Protein AF-A0A8I2B4T7-F1 (afdb_monomer_lite)

Foldseek 3Di:
DEDEPVVCCVVPVCQQVAADDCDFPYKYADPVCNPDIDTGNHHYPPDDDDDDDDDDDDDDDPVRPPDPDPDDPLCVLLVVLQVQLVVLVVVVVDVVSVVSSVVSVVVSCVSVVHDPDDPPD

Radius of gyration: 22.03 Å; chains: 1; bounding box: 39×42×55 Å

Structure (mmCIF, N/CA/C/O backbone):
data_AF-A0A8I2B4T7-F1
#
_entry.id   AF-A0A8I2B4T7-F1
#
loop_
_atom_site.group_PDB
_atom_site.id
_atom_site.type_symbol
_atom_site.label_atom_id
_atom_site.label_alt_id
_atom_site.label_comp_id
_atom_site.label_asym_id
_atom_site.label_entity_id
_atom_site.label_seq_id
_atom_site.pdbx_PDB_ins_code
_atom_site.Cartn_x
_atom_site.Cartn_y
_atom_site.Cartn_z
_atom_site.occupancy
_atom_site.B_iso_or_equiv
_atom_site.auth_seq_id
_atom_site.auth_comp_id
_atom_site.auth_asym_id
_atom_site.auth_atom_id
_atom_site.pdbx_PDB_model_num
ATOM 1 N N . ARG A 1 1 ? 16.876 -2.500 -14.536 1.00 83.75 1 ARG A N 1
ATOM 2 C CA . ARG A 1 1 ? 17.255 -1.261 -13.796 1.00 83.75 1 ARG A CA 1
ATOM 3 C C . ARG A 1 1 ? 16.097 -0.272 -13.849 1.00 83.75 1 ARG A C 1
ATOM 5 O O . ARG A 1 1 ? 15.409 -0.277 -14.856 1.00 83.75 1 ARG A O 1
ATOM 12 N N . PHE A 1 2 ? 15.874 0.557 -12.829 1.00 85.62 2 PHE A N 1
ATOM 13 C CA . PHE A 1 2 ? 14.851 1.604 -12.939 1.00 85.62 2 PHE A CA 1
ATOM 14 C C . PHE A 1 2 ? 15.295 2.673 -13.945 1.00 85.62 2 PHE A C 1
ATOM 16 O O . PHE A 1 2 ? 16.466 3.065 -13.939 1.00 85.62 2 PHE A O 1
ATOM 23 N N . CYS A 1 3 ? 14.391 3.095 -14.820 1.00 87.81 3 CYS A N 1
ATOM 24 C CA . CYS A 1 3 ? 14.607 4.170 -15.779 1.00 87.81 3 CYS A CA 1
ATOM 25 C C . CYS A 1 3 ? 13.305 4.952 -15.910 1.00 87.81 3 CYS A C 1
ATOM 27 O O . CYS A 1 3 ? 12.257 4.340 -16.071 1.00 87.81 3 CYS A O 1
ATOM 29 N N . GLU A 1 4 ? 13.383 6.277 -15.817 1.00 86.56 4 GLU A N 1
ATOM 30 C CA . GLU A 1 4 ? 12.221 7.143 -15.984 1.00 86.56 4 GLU A CA 1
ATOM 31 C C . GLU A 1 4 ? 11.765 7.138 -17.442 1.00 86.56 4 GLU A C 1
ATOM 33 O O . GLU A 1 4 ? 12.580 7.284 -18.360 1.00 86.56 4 GLU A O 1
ATOM 38 N N . ARG A 1 5 ? 10.454 7.027 -17.647 1.00 85.56 5 ARG A N 1
ATOM 39 C CA . ARG A 1 5 ? 9.819 7.031 -18.965 1.00 85.56 5 ARG A CA 1
ATOM 40 C C . ARG A 1 5 ? 10.334 8.095 -19.930 1.00 85.56 5 ARG A C 1
ATOM 42 O O . ARG A 1 5 ? 10.615 7.763 -21.075 1.00 85.56 5 ARG A O 1
ATOM 49 N N . GLY A 1 6 ? 10.487 9.342 -19.480 1.00 87.50 6 GLY A N 1
ATOM 50 C CA . GLY A 1 6 ? 10.930 10.438 -20.349 1.00 87.50 6 GLY A CA 1
ATOM 51 C C . GLY A 1 6 ? 12.297 10.176 -20.990 1.00 87.50 6 GLY A C 1
ATOM 52 O O . GLY A 1 6 ? 12.511 10.510 -22.149 1.00 87.50 6 GLY A O 1
ATOM 53 N N . VAL A 1 7 ? 13.194 9.486 -20.279 1.00 88.75 7 VAL A N 1
ATOM 54 C CA . VAL A 1 7 ? 14.510 9.101 -20.811 1.00 88.75 7 VAL A CA 1
ATOM 55 C C . VAL A 1 7 ? 14.375 8.040 -21.905 1.00 88.75 7 VAL A C 1
ATOM 57 O O . VAL A 1 7 ? 15.101 8.090 -22.894 1.00 88.75 7 VAL A O 1
ATOM 60 N N . LEU A 1 8 ? 13.448 7.088 -21.751 1.00 88.12 8 LEU A N 1
ATOM 61 C CA . LEU A 1 8 ? 13.167 6.085 -22.783 1.00 88.12 8 LEU A CA 1
ATOM 62 C C . LEU A 1 8 ? 12.495 6.715 -24.007 1.00 88.12 8 LEU A C 1
ATOM 64 O O . LEU A 1 8 ? 12.905 6.417 -25.125 1.00 88.12 8 LEU A O 1
ATOM 68 N N . ASP A 1 9 ? 11.533 7.617 -23.796 1.00 89.94 9 ASP A N 1
ATOM 69 C CA . ASP A 1 9 ? 10.855 8.354 -24.869 1.00 89.94 9 ASP A CA 1
ATOM 70 C C . ASP A 1 9 ? 11.853 9.198 -25.695 1.00 89.94 9 ASP A C 1
ATOM 72 O O . ASP A 1 9 ? 11.737 9.257 -26.919 1.00 89.94 9 ASP A O 1
ATOM 76 N N . ASP A 1 10 ? 12.862 9.802 -25.052 1.00 91.50 10 ASP A N 1
ATOM 77 C CA . ASP A 1 10 ? 13.910 10.590 -25.721 1.00 91.50 10 ASP A CA 1
ATOM 78 C C . ASP A 1 10 ? 14.942 9.723 -26.466 1.00 91.50 10 ASP A C 1
ATOM 80 O O . ASP A 1 10 ? 15.433 10.111 -27.532 1.00 91.50 10 ASP A O 1
ATOM 84 N N . MET A 1 11 ? 15.323 8.573 -25.897 1.00 88.56 11 MET A N 1
ATOM 85 C CA . MET A 1 11 ? 16.345 7.692 -26.477 1.00 88.56 11 MET A CA 1
ATOM 86 C C . MET A 1 11 ? 15.801 6.819 -27.611 1.00 88.56 11 MET A C 1
ATOM 88 O O . MET A 1 11 ? 16.512 6.590 -28.588 1.00 88.56 11 MET A O 1
ATOM 92 N N . GLU A 1 12 ? 14.577 6.316 -27.469 1.00 86.88 12 GLU A N 1
ATOM 93 C CA . GLU A 1 12 ? 13.943 5.387 -28.403 1.00 86.88 12 GLU A CA 1
ATOM 94 C C . GLU A 1 12 ? 12.419 5.602 -28.379 1.00 86.88 12 GLU A C 1
ATOM 96 O O . GLU A 1 12 ? 11.723 4.898 -27.661 1.00 86.88 12 GLU A O 1
ATOM 101 N N . PRO A 1 13 ? 11.854 6.543 -29.154 1.00 88.00 13 PRO A N 1
ATOM 102 C CA . PRO A 1 13 ? 10.426 6.888 -29.083 1.00 88.00 13 PRO A CA 1
ATOM 103 C C . PRO A 1 13 ? 9.458 5.706 -29.272 1.00 88.00 13 PRO A C 1
ATOM 105 O O . PRO A 1 13 ? 8.358 5.699 -28.719 1.00 88.00 13 PRO A O 1
ATOM 108 N N . ASP A 1 14 ? 9.877 4.680 -30.018 1.00 89.19 14 ASP A N 1
ATOM 109 C CA . ASP A 1 14 ? 9.085 3.479 -30.300 1.00 89.19 14 ASP A CA 1
ATOM 110 C C . ASP A 1 14 ? 9.350 2.334 -29.299 1.00 89.19 14 ASP A C 1
ATOM 112 O O . ASP A 1 14 ? 8.918 1.196 -29.515 1.00 89.19 14 ASP A O 1
ATOM 116 N N . TRP A 1 15 ? 10.019 2.610 -28.172 1.00 86.75 15 TRP A N 1
ATOM 117 C CA . TRP A 1 15 ? 10.398 1.605 -27.170 1.00 86.75 15 TRP A CA 1
ATOM 118 C C . TRP A 1 15 ? 9.207 0.787 -26.656 1.00 86.75 15 TRP A C 1
ATOM 120 O O . TRP A 1 15 ? 9.337 -0.411 -26.388 1.00 86.75 15 TRP A O 1
ATOM 130 N N . THR A 1 16 ? 8.028 1.408 -26.577 1.00 86.38 16 THR A N 1
ATOM 131 C CA . THR A 1 16 ? 6.771 0.770 -26.145 1.00 86.38 16 THR A CA 1
ATOM 132 C C . THR A 1 16 ? 6.254 -0.301 -27.112 1.00 86.38 16 THR A C 1
ATOM 134 O O . THR A 1 16 ? 5.467 -1.157 -26.711 1.00 86.38 16 THR A O 1
ATOM 137 N N . CYS A 1 17 ? 6.711 -0.287 -28.367 1.00 88.50 17 CYS A N 1
ATOM 138 C CA . CYS A 1 17 ? 6.370 -1.273 -29.393 1.00 88.50 17 CYS A CA 1
ATOM 139 C C . CYS A 1 17 ? 7.396 -2.417 -29.487 1.00 88.50 17 CYS A C 1
ATOM 141 O O . CYS A 1 17 ? 7.202 -3.355 -30.265 1.00 88.50 17 CYS A O 1
ATOM 143 N N . 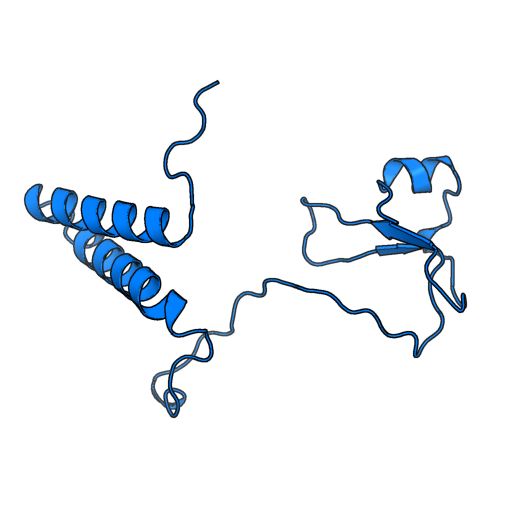SER A 1 18 ? 8.492 -2.355 -28.722 1.00 85.69 18 SER A N 1
ATOM 144 C CA . SER A 1 18 ? 9.501 -3.418 -28.698 1.00 85.69 18 SER A CA 1
ATOM 145 C C . SER A 1 18 ? 8.917 -4.709 -28.111 1.00 85.69 18 SER A C 1
ATOM 147 O O . SER A 1 18 ? 8.142 -4.677 -27.160 1.00 85.69 18 SER A O 1
ATOM 149 N N . THR A 1 19 ? 9.252 -5.865 -28.691 1.00 87.56 19 THR A N 1
ATOM 150 C CA . THR A 1 19 ? 8.763 -7.180 -28.241 1.00 87.56 19 THR A CA 1
ATOM 151 C C . THR A 1 19 ? 9.808 -8.270 -28.487 1.00 87.56 19 THR A C 1
ATOM 153 O O . THR A 1 19 ? 10.701 -8.111 -29.318 1.00 87.56 19 THR A O 1
ATOM 156 N N . GLY A 1 20 ? 9.678 -9.408 -27.797 1.00 84.69 20 GLY A N 1
ATOM 157 C CA . GLY A 1 20 ? 10.445 -10.620 -28.099 1.00 84.69 20 GLY A CA 1
ATOM 158 C C . GLY A 1 20 ? 11.840 -10.708 -27.474 1.00 84.69 20 GLY A C 1
ATOM 159 O O . GLY A 1 20 ? 12.565 -11.651 -27.790 1.00 84.69 20 GLY A O 1
ATOM 160 N N . SER A 1 21 ? 12.214 -9.789 -26.580 1.00 87.81 21 SER A N 1
ATOM 161 C CA . SER A 1 21 ? 13.474 -9.905 -25.836 1.00 87.81 21 SER A CA 1
ATOM 162 C C . SER A 1 21 ? 13.442 -11.068 -24.838 1.00 87.81 21 SER A C 1
ATOM 164 O O . SER A 1 21 ? 12.398 -11.379 -24.259 1.00 87.81 21 SER A O 1
ATOM 166 N N . THR A 1 22 ? 14.588 -11.705 -24.602 1.00 87.50 22 THR A N 1
ATOM 167 C CA . THR A 1 22 ? 14.743 -12.748 -23.573 1.00 87.50 22 THR A CA 1
ATOM 168 C C . THR A 1 22 ? 14.759 -12.181 -22.157 1.00 87.50 22 THR A C 1
ATOM 170 O O . THR A 1 22 ? 14.457 -12.898 -21.207 1.00 87.50 22 THR A O 1
ATOM 173 N N . GLU A 1 23 ? 15.101 -10.902 -22.016 1.00 86.44 23 GLU A N 1
ATOM 174 C CA . GLU A 1 23 ? 15.233 -10.210 -20.739 1.00 86.44 23 GLU A CA 1
ATOM 175 C C . GLU A 1 23 ? 14.888 -8.720 -20.880 1.00 86.44 23 GLU A C 1
ATOM 177 O O . GLU A 1 23 ? 15.067 -8.121 -21.944 1.00 86.44 23 GLU A O 1
ATOM 182 N N . ALA A 1 24 ? 14.353 -8.134 -19.806 1.00 88.00 24 ALA A N 1
ATOM 183 C CA . ALA A 1 24 ? 14.108 -6.700 -19.712 1.00 88.00 24 ALA A CA 1
ATOM 184 C C . ALA A 1 24 ? 15.328 -6.019 -19.086 1.00 88.00 24 ALA A C 1
ATOM 186 O O . ALA A 1 24 ? 15.779 -6.390 -18.000 1.00 88.00 24 ALA A O 1
ATOM 187 N N . GLU A 1 25 ? 15.846 -4.989 -19.740 1.00 88.12 25 GLU A N 1
ATOM 188 C CA . GLU A 1 25 ? 17.003 -4.237 -19.257 1.00 88.12 25 GLU A CA 1
ATOM 189 C C . GLU A 1 25 ? 16.586 -3.128 -18.290 1.00 88.12 25 GLU A C 1
ATOM 191 O O . GLU A 1 25 ? 17.262 -2.855 -17.288 1.00 88.12 25 GLU A O 1
ATOM 196 N N . ALA A 1 26 ? 15.458 -2.484 -18.578 1.00 87.50 26 ALA A N 1
ATOM 197 C CA . ALA A 1 26 ? 14.906 -1.370 -17.836 1.00 87.50 26 ALA A CA 1
ATOM 198 C C . ALA A 1 26 ? 13.444 -1.616 -17.445 1.00 87.50 26 ALA A C 1
ATOM 200 O O . ALA A 1 26 ? 12.700 -2.323 -18.121 1.00 87.50 26 ALA A O 1
ATOM 201 N N . SER A 1 27 ? 13.060 -1.019 -16.325 1.00 88.06 27 SER A N 1
ATOM 202 C CA . SER A 1 27 ? 11.698 -1.006 -15.809 1.00 88.06 27 SER A CA 1
ATOM 203 C C . SER A 1 27 ? 11.308 0.427 -15.484 1.00 88.06 27 SER A C 1
ATOM 205 O O . SER A 1 27 ? 12.107 1.140 -14.868 1.00 88.06 27 SER A O 1
ATOM 207 N N . ASP A 1 28 ? 10.088 0.798 -15.838 1.00 87.31 28 ASP A N 1
ATOM 208 C CA . ASP A 1 28 ? 9.504 2.099 -15.531 1.00 87.31 28 ASP A CA 1
ATOM 209 C C . ASP A 1 28 ? 8.227 1.913 -14.701 1.00 87.31 28 ASP A C 1
ATOM 211 O O . ASP A 1 28 ? 7.448 0.971 -14.900 1.00 87.31 28 ASP A O 1
ATOM 215 N N . TYR A 1 29 ? 8.064 2.802 -13.727 1.00 86.62 29 TYR A N 1
ATOM 216 C CA . TYR A 1 29 ? 6.921 2.851 -12.828 1.00 86.62 29 TYR A CA 1
ATOM 217 C C . TYR A 1 29 ? 6.579 4.314 -12.567 1.00 86.62 29 TYR A C 1
ATOM 219 O O . TYR A 1 29 ? 7.385 5.053 -12.000 1.00 86.62 29 TYR A O 1
ATOM 227 N N . ASP A 1 30 ? 5.374 4.702 -12.973 1.00 83.75 30 ASP A N 1
ATOM 228 C CA . ASP A 1 30 ? 4.821 6.034 -12.764 1.00 83.75 30 ASP A CA 1
ATOM 229 C C . ASP A 1 30 ? 3.856 6.009 -11.575 1.00 83.75 30 ASP A C 1
ATOM 231 O O . ASP A 1 30 ? 2.847 5.299 -11.578 1.00 83.75 30 ASP A O 1
ATOM 235 N N . GLU A 1 31 ? 4.136 6.833 -10.567 1.00 80.88 31 GLU A N 1
ATOM 236 C CA . GLU A 1 31 ? 3.279 6.995 -9.389 1.00 80.88 31 GLU A CA 1
ATOM 237 C C . GLU A 1 31 ? 1.880 7.530 -9.741 1.00 80.88 31 GLU A C 1
ATOM 239 O O . GLU A 1 31 ? 0.917 7.276 -9.015 1.00 80.88 31 GLU A O 1
ATOM 244 N N . SER A 1 32 ? 1.745 8.231 -10.871 1.00 82.88 32 SER A N 1
ATOM 245 C CA . SER A 1 32 ? 0.467 8.737 -11.386 1.00 82.88 32 SER A CA 1
ATOM 246 C C . SER A 1 32 ? -0.408 7.628 -11.971 1.00 82.88 32 SER A C 1
ATOM 248 O O . SER A 1 32 ? -1.632 7.775 -12.032 1.00 82.88 32 SER A O 1
ATOM 250 N N . ASN A 1 33 ? 0.196 6.514 -12.398 1.00 82.62 33 ASN A N 1
ATOM 251 C CA . ASN A 1 33 ? -0.508 5.343 -12.907 1.00 82.62 33 ASN A CA 1
ATOM 252 C C . ASN A 1 33 ? 0.039 4.048 -12.278 1.00 82.62 33 ASN A C 1
ATOM 254 O O . ASN A 1 33 ? 0.674 3.238 -12.957 1.00 82.62 33 ASN A O 1
ATOM 258 N N . PRO A 1 34 ? -0.284 3.792 -10.997 1.00 80.00 34 PRO A N 1
ATOM 259 C CA . PRO A 1 34 ? 0.265 2.664 -10.246 1.00 80.00 34 PRO A CA 1
ATOM 260 C C . PRO A 1 34 ? -0.249 1.297 -10.726 1.00 80.00 34 PRO A C 1
ATOM 262 O O . PRO A 1 34 ? 0.207 0.259 -10.254 1.00 80.00 34 PRO A O 1
ATOM 265 N N . SER A 1 35 ? -1.238 1.280 -11.628 1.00 82.56 35 SER A N 1
ATOM 266 C CA . SER A 1 35 ? -1.873 0.054 -12.127 1.00 82.56 35 SER A CA 1
ATOM 267 C C . SER A 1 35 ? -1.115 -0.614 -13.269 1.00 82.56 35 SER A C 1
ATOM 269 O O . SER A 1 35 ? -1.446 -1.734 -13.660 1.00 82.56 35 SER A O 1
ATOM 271 N N . VAL A 1 36 ? -0.115 0.067 -13.819 1.00 85.31 36 VAL A N 1
ATOM 272 C CA . VAL A 1 36 ? 0.627 -0.412 -14.973 1.00 85.31 36 VAL A CA 1
ATOM 273 C C . VAL A 1 36 ? 2.115 -0.389 -14.636 1.00 85.31 36 VAL A C 1
ATOM 275 O O . VAL A 1 36 ? 2.596 0.433 -13.861 1.00 85.31 36 VAL A O 1
ATOM 278 N N . PHE A 1 37 ? 2.836 -1.360 -15.179 1.00 85.38 37 PHE A N 1
ATOM 279 C CA . PHE A 1 37 ? 4.266 -1.527 -14.983 1.00 85.38 37 PHE A CA 1
ATOM 280 C C . PHE A 1 37 ? 4.900 -1.790 -16.344 1.00 85.38 37 PHE A C 1
ATOM 282 O O . PHE A 1 37 ? 4.451 -2.682 -17.071 1.00 85.38 37 PHE A O 1
ATOM 289 N N . TRP A 1 38 ? 5.906 -0.998 -16.706 1.00 88.25 38 TRP A N 1
ATOM 290 C CA . TRP A 1 38 ? 6.496 -1.017 -18.038 1.00 88.25 38 TRP A CA 1
ATOM 291 C C . TRP A 1 38 ? 7.864 -1.678 -18.001 1.00 88.25 38 TRP A C 1
ATOM 293 O O . TRP A 1 38 ? 8.657 -1.474 -17.081 1.00 88.25 38 TRP A O 1
ATOM 303 N N . LEU A 1 39 ? 8.143 -2.459 -19.039 1.00 89.62 39 LEU A N 1
ATOM 304 C CA . LEU A 1 39 ? 9.405 -3.157 -19.228 1.00 89.62 39 LEU A CA 1
ATOM 305 C C . LEU A 1 39 ? 9.974 -2.805 -20.593 1.00 89.62 39 LEU A C 1
ATOM 307 O O . LEU A 1 39 ? 9.246 -2.788 -21.587 1.00 89.62 39 LEU A O 1
ATOM 311 N N . TYR A 1 40 ? 11.277 -2.557 -20.627 1.00 88.00 40 TYR A N 1
ATOM 312 C CA . TYR A 1 40 ? 12.005 -2.283 -21.852 1.00 88.00 40 TYR A CA 1
ATOM 313 C C . TYR A 1 40 ? 13.303 -3.102 -21.923 1.00 88.00 40 TYR A C 1
ATOM 315 O O . TYR A 1 40 ? 14.058 -3.119 -20.947 1.00 88.00 40 TYR A O 1
ATOM 323 N N . PRO A 1 41 ? 13.617 -3.728 -23.069 1.00 91.62 41 PRO A N 1
ATOM 324 C CA . PRO A 1 41 ? 12.715 -3.985 -24.197 1.00 91.62 41 PRO A CA 1
ATOM 325 C C . PRO A 1 41 ? 11.547 -4.900 -23.803 1.00 91.62 41 PRO A C 1
ATOM 327 O O . PRO A 1 41 ? 11.613 -5.615 -22.800 1.00 91.62 41 PRO A O 1
ATOM 330 N N . GLY A 1 42 ? 10.473 -4.886 -24.593 1.00 87.38 42 GLY A N 1
ATOM 331 C CA . GLY A 1 42 ? 9.341 -5.777 -24.370 1.00 87.38 42 GLY A CA 1
ATOM 332 C C . GLY A 1 42 ? 9.769 -7.238 -24.477 1.00 87.38 42 GLY A C 1
ATOM 333 O O . GLY A 1 42 ? 10.410 -7.670 -25.441 1.00 87.38 42 GLY A O 1
ATOM 334 N N . VAL A 1 43 ? 9.426 -8.006 -23.450 1.00 90.69 43 VAL A N 1
ATOM 335 C CA . VAL A 1 43 ? 9.877 -9.388 -23.288 1.00 90.69 43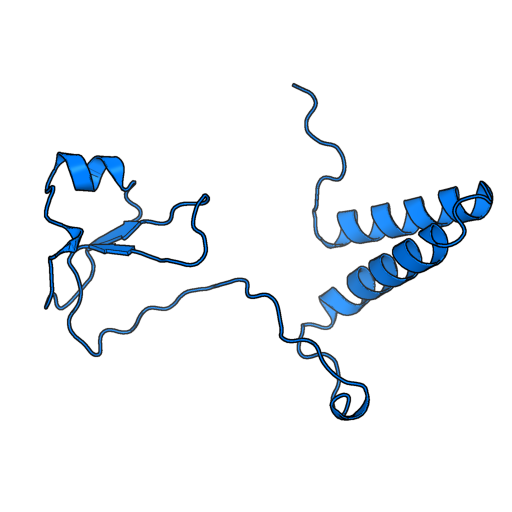 VAL A CA 1
ATOM 336 C C . VAL A 1 43 ? 9.005 -10.372 -24.063 1.00 90.69 43 VAL A C 1
ATOM 338 O O . VAL A 1 43 ? 7.833 -10.118 -24.348 1.00 90.69 43 VAL A O 1
ATOM 341 N N . ALA A 1 44 ? 9.583 -11.513 -24.428 1.00 89.38 44 ALA A N 1
ATOM 342 C CA . ALA A 1 44 ? 8.848 -12.618 -25.023 1.00 89.38 44 ALA A CA 1
ATOM 343 C C . ALA A 1 44 ? 7.814 -13.198 -24.040 1.00 89.38 44 ALA A C 1
ATOM 345 O O . ALA A 1 44 ? 7.986 -13.172 -22.819 1.00 89.38 44 ALA A O 1
ATOM 346 N N . ALA A 1 45 ? 6.743 -13.784 -24.582 1.00 84.81 45 ALA A N 1
ATOM 347 C CA . ALA A 1 45 ? 5.761 -14.496 -23.773 1.00 84.81 45 ALA A CA 1
ATOM 348 C C . ALA A 1 45 ? 6.434 -15.650 -23.006 1.00 84.81 45 ALA A C 1
ATOM 350 O O . ALA A 1 45 ? 7.145 -16.463 -23.595 1.00 84.81 45 ALA A O 1
ATOM 351 N N . GLY A 1 46 ? 6.187 -15.729 -21.697 1.00 84.31 46 GLY A N 1
ATOM 352 C CA . GLY A 1 46 ? 6.762 -16.752 -20.816 1.00 84.31 46 GLY A CA 1
ATOM 353 C C . GLY A 1 46 ? 7.916 -16.269 -19.933 1.00 84.31 46 GLY A C 1
ATOM 354 O O . GLY A 1 46 ? 8.312 -17.006 -19.032 1.00 84.31 46 GLY A O 1
ATOM 355 N N . VAL A 1 47 ? 8.414 -15.042 -20.124 1.00 87.62 47 VAL A N 1
ATOM 356 C CA . VAL A 1 47 ? 9.321 -14.407 -19.155 1.00 87.62 47 VAL A CA 1
ATOM 357 C C . VAL A 1 47 ? 8.540 -14.072 -17.882 1.00 87.62 47 VAL A C 1
ATOM 359 O O . VAL A 1 47 ? 7.459 -13.487 -17.940 1.00 87.62 47 VAL A O 1
ATOM 362 N N . GLN A 1 48 ? 9.076 -14.481 -16.732 1.00 84.75 48 GLN A N 1
ATOM 363 C CA . GLN A 1 48 ? 8.471 -14.243 -15.423 1.00 84.75 48 GLN A CA 1
ATOM 364 C C . GLN A 1 48 ? 8.987 -12.936 -14.823 1.00 84.75 48 GLN A C 1
ATOM 366 O O . GLN A 1 48 ? 10.156 -12.590 -14.982 1.00 84.75 48 GLN A O 1
ATOM 371 N N . VAL A 1 49 ? 8.103 -12.223 -14.127 1.00 81.94 49 VAL A N 1
ATOM 372 C CA . VAL A 1 49 ? 8.416 -10.973 -13.435 1.00 81.94 49 VAL A CA 1
ATOM 373 C C . VAL A 1 49 ? 7.867 -11.084 -12.024 1.00 81.94 49 VAL A C 1
ATOM 375 O O . VAL A 1 49 ? 6.670 -11.310 -11.844 1.00 81.94 49 VAL A O 1
ATOM 378 N N . ASP A 1 50 ? 8.735 -10.902 -11.036 1.00 84.38 50 ASP A N 1
ATOM 379 C CA . ASP A 1 50 ? 8.331 -10.818 -9.639 1.00 84.38 50 ASP A CA 1
ATOM 380 C C . ASP A 1 50 ? 8.007 -9.360 -9.305 1.00 84.38 50 ASP A C 1
ATOM 382 O O . ASP A 1 50 ? 8.884 -8.494 -9.305 1.00 84.38 50 ASP A O 1
ATOM 386 N N . VAL A 1 51 ? 6.731 -9.084 -9.035 1.00 82.06 51 VAL A N 1
ATOM 387 C CA . VAL A 1 51 ? 6.238 -7.749 -8.675 1.00 82.06 51 VAL A CA 1
ATOM 388 C C . VAL A 1 51 ? 5.561 -7.820 -7.316 1.00 82.06 51 VAL A C 1
ATOM 390 O O . VAL A 1 51 ? 4.688 -8.656 -7.085 1.00 82.06 51 VAL A O 1
ATOM 393 N N . VAL A 1 52 ? 5.934 -6.908 -6.421 1.00 82.38 52 VAL A N 1
ATOM 394 C CA . VAL A 1 52 ? 5.210 -6.684 -5.168 1.00 82.38 52 VAL A CA 1
ATOM 395 C C . VAL A 1 52 ? 4.238 -5.534 -5.398 1.00 82.38 52 VAL A C 1
ATOM 397 O O . VAL A 1 52 ? 4.653 -4.385 -5.514 1.00 82.38 52 VAL A O 1
ATOM 400 N N . ALA A 1 53 ? 2.947 -5.852 -5.487 1.00 81.81 53 ALA A N 1
ATOM 401 C CA . ALA A 1 53 ? 1.883 -4.877 -5.702 1.00 81.81 53 ALA A CA 1
ATOM 402 C C . ALA A 1 53 ? 0.959 -4.789 -4.482 1.00 81.81 53 ALA A C 1
ATOM 404 O O . ALA A 1 53 ? 0.657 -5.794 -3.837 1.00 81.81 53 ALA A O 1
ATOM 405 N N . SER A 1 54 ? 0.478 -3.579 -4.195 1.00 80.12 54 SER A N 1
ATOM 406 C CA . SER A 1 54 ? -0.609 -3.355 -3.242 1.00 80.12 54 SER A CA 1
ATOM 407 C C . SER A 1 54 ? -1.918 -3.261 -4.016 1.00 80.12 54 SER A C 1
ATOM 409 O O . SER A 1 54 ? -2.074 -2.384 -4.864 1.00 80.12 54 SER A O 1
ATOM 411 N N . VAL A 1 55 ? -2.849 -4.175 -3.749 1.00 80.38 55 VAL A N 1
ATOM 412 C CA . VAL A 1 55 ? -4.144 -4.238 -4.435 1.00 80.38 55 VAL A CA 1
ATOM 413 C C . VAL A 1 55 ? -5.250 -4.059 -3.410 1.00 80.38 55 VAL A C 1
ATOM 415 O O . VAL A 1 55 ? -5.193 -4.620 -2.315 1.00 80.38 55 VAL A O 1
ATOM 418 N N . MET A 1 56 ? -6.269 -3.277 -3.763 1.00 80.38 56 MET A N 1
ATOM 419 C CA . MET A 1 56 ? -7.461 -3.168 -2.932 1.00 80.38 56 MET A CA 1
ATOM 420 C C . MET A 1 56 ? -8.218 -4.505 -2.971 1.00 80.38 56 MET A C 1
ATOM 422 O O . MET A 1 56 ? -8.582 -4.949 -4.060 1.00 80.38 56 MET A O 1
ATOM 426 N N . PRO A 1 57 ? -8.450 -5.163 -1.823 1.00 77.38 57 PRO A N 1
ATOM 427 C CA . PRO A 1 57 ? -9.173 -6.425 -1.802 1.00 77.38 57 PRO A CA 1
ATOM 428 C C . PRO A 1 57 ? -10.643 -6.219 -2.180 1.00 77.38 57 PRO A C 1
ATOM 430 O O . PRO A 1 57 ? -11.240 -5.186 -1.868 1.00 77.38 57 PRO A O 1
ATOM 433 N N . GLU A 1 58 ? -11.235 -7.234 -2.807 1.00 82.88 58 GLU A N 1
ATOM 434 C CA . GLU A 1 58 ? -12.665 -7.244 -3.117 1.00 82.88 58 GLU A CA 1
ATOM 435 C C . GLU A 1 58 ? -13.518 -7.200 -1.836 1.00 82.88 58 GLU A C 1
ATOM 437 O O . GLU A 1 58 ? -13.150 -7.810 -0.822 1.00 82.88 58 GLU A O 1
ATOM 442 N N . PRO A 1 59 ? -14.681 -6.522 -1.853 1.00 82.06 59 PRO A N 1
ATOM 443 C CA . PRO A 1 59 ? -15.596 -6.521 -0.722 1.00 82.06 59 PRO A CA 1
ATOM 444 C C . PRO A 1 59 ? -16.044 -7.940 -0.355 1.00 82.06 59 PRO A C 1
ATOM 446 O O . PRO A 1 59 ? -16.504 -8.707 -1.200 1.00 82.06 59 PRO A O 1
ATOM 449 N N . VAL A 1 60 ? -15.971 -8.271 0.934 1.00 80.81 60 VAL A N 1
ATOM 450 C CA . VAL A 1 60 ? -16.447 -9.554 1.464 1.00 80.81 60 VAL A CA 1
ATOM 451 C C . VAL A 1 60 ? -17.843 -9.415 2.066 1.00 80.81 60 VAL A C 1
ATOM 453 O O . VAL A 1 60 ? -18.162 -8.444 2.753 1.00 80.81 60 VAL A O 1
ATOM 456 N N . THR A 1 61 ? -18.692 -10.410 1.834 1.00 85.19 61 THR A N 1
ATOM 457 C CA . THR A 1 61 ? -19.987 -10.561 2.509 1.00 85.19 61 THR A CA 1
ATOM 458 C C . THR A 1 61 ? -19.829 -11.364 3.797 1.00 85.19 61 THR A C 1
ATOM 460 O O . THR A 1 61 ? -18.899 -12.156 3.940 1.00 85.19 61 THR A O 1
ATOM 463 N N . VAL A 1 62 ? -20.788 -11.239 4.720 1.00 84.56 62 VAL A N 1
ATOM 464 C CA . VAL A 1 62 ? -20.798 -12.010 5.980 1.00 84.56 62 VAL A C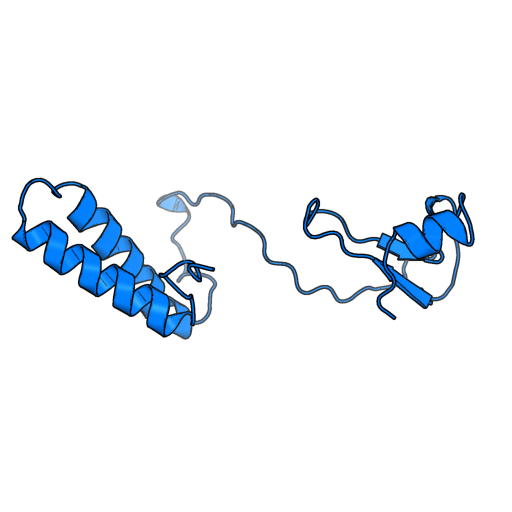A 1
ATOM 465 C C . VAL A 1 62 ? -20.709 -13.519 5.724 1.00 84.56 62 VAL A C 1
ATOM 467 O O . VAL A 1 62 ? -20.023 -14.229 6.448 1.00 84.56 62 VAL A O 1
ATOM 470 N N . SER A 1 63 ? -21.346 -14.004 4.653 1.00 87.25 63 SER A N 1
ATOM 471 C CA . SER A 1 63 ? -21.318 -15.422 4.272 1.00 87.25 63 SE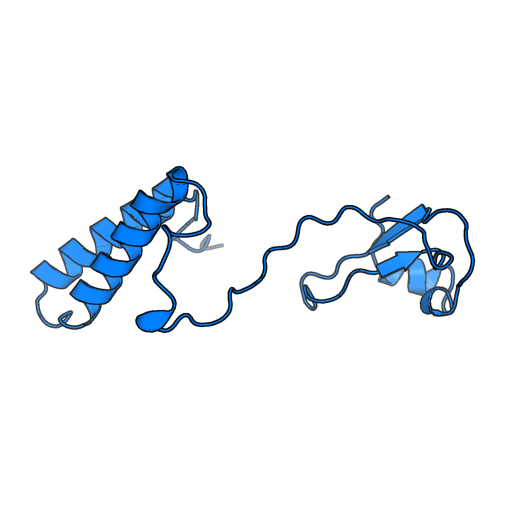R A CA 1
ATOM 472 C C . SER A 1 63 ? -19.938 -15.933 3.839 1.00 87.25 63 SER A C 1
ATOM 474 O O . SER A 1 63 ? -19.694 -17.134 3.886 1.00 87.25 63 SER A O 1
ATOM 476 N N . GLN A 1 64 ? -19.035 -15.031 3.443 1.00 81.56 64 GLN A N 1
ATOM 477 C CA . GLN A 1 64 ? -17.669 -15.345 3.014 1.00 81.56 64 GLN A CA 1
ATOM 478 C C . GLN A 1 64 ? -16.662 -15.306 4.172 1.00 81.56 64 GLN A C 1
ATOM 480 O O . GLN A 1 64 ? -15.505 -15.675 3.982 1.00 81.56 64 GLN A O 1
ATOM 485 N N . ILE A 1 65 ? -17.080 -14.902 5.379 1.00 81.94 65 ILE A N 1
ATOM 486 C CA . ILE A 1 65 ? -16.242 -14.923 6.586 1.00 81.94 65 ILE A CA 1
ATOM 487 C C . ILE A 1 65 ? -16.201 -16.357 7.131 1.00 81.94 65 ILE A C 1
ATOM 489 O O . ILE A 1 65 ? -16.784 -16.684 8.163 1.00 81.94 65 ILE A O 1
ATOM 493 N N . THR A 1 66 ? -15.546 -17.244 6.389 1.00 80.69 66 THR A N 1
ATOM 494 C CA . THR A 1 66 ? -15.356 -18.655 6.763 1.00 80.69 66 THR A CA 1
ATOM 495 C C . THR A 1 66 ? -13.965 -18.928 7.322 1.00 80.69 66 THR A C 1
ATOM 497 O O . THR A 1 66 ? -13.718 -20.012 7.842 1.00 80.69 66 THR A O 1
ATOM 500 N N . GLN A 1 67 ? -13.048 -17.972 7.175 1.00 73.69 67 GLN A N 1
ATOM 501 C CA . GLN A 1 67 ? -11.658 -18.049 7.614 1.00 73.69 67 GLN A CA 1
ATOM 502 C C . GLN A 1 67 ? -11.231 -16.712 8.240 1.00 73.69 67 GLN A C 1
ATOM 504 O O . GLN A 1 67 ? -11.864 -15.686 7.963 1.00 73.69 67 GLN A O 1
ATOM 509 N N . PRO A 1 68 ? -10.177 -16.705 9.077 1.00 73.94 68 PRO A N 1
ATOM 510 C CA . PRO A 1 68 ? -9.543 -15.479 9.548 1.00 73.94 68 PRO A CA 1
ATOM 511 C C . PRO A 1 68 ? -9.114 -14.567 8.392 1.00 73.94 68 PRO A C 1
ATOM 513 O O . PRO A 1 68 ? -8.976 -15.002 7.248 1.00 73.94 68 PRO A O 1
ATOM 516 N N . LEU A 1 69 ? -8.896 -13.292 8.707 1.00 73.19 69 LEU A N 1
ATOM 517 C CA . LEU A 1 69 ? -8.462 -12.297 7.732 1.00 73.19 69 LEU A CA 1
ATOM 518 C C . LEU A 1 69 ? -7.151 -12.739 7.048 1.00 73.19 69 LEU A C 1
ATOM 520 O O . LEU A 1 69 ? -6.234 -13.171 7.745 1.00 73.19 69 LEU A O 1
ATOM 524 N N . PRO A 1 70 ? -7.035 -12.630 5.711 1.00 74.75 70 PRO A N 1
ATOM 525 C CA . PRO A 1 70 ? -5.908 -13.167 4.945 1.00 74.75 70 PRO A CA 1
ATOM 526 C C . PRO A 1 70 ? -4.681 -12.237 4.968 1.00 74.75 70 PRO A C 1
ATOM 528 O O . PRO A 1 70 ? -3.992 -12.082 3.964 1.00 74.75 70 PRO A O 1
ATOM 531 N N . PHE A 1 71 ? -4.430 -11.570 6.091 1.00 76.94 71 PHE A N 1
ATOM 532 C CA . PHE A 1 71 ? -3.277 -10.698 6.294 1.00 76.94 71 PHE A CA 1
ATOM 533 C C . PHE A 1 71 ? -2.570 -11.052 7.598 1.00 76.94 71 PHE A C 1
ATOM 535 O O . PHE A 1 71 ? -3.158 -11.671 8.481 1.00 76.94 71 PHE A O 1
ATOM 542 N N . ASP A 1 72 ? -1.29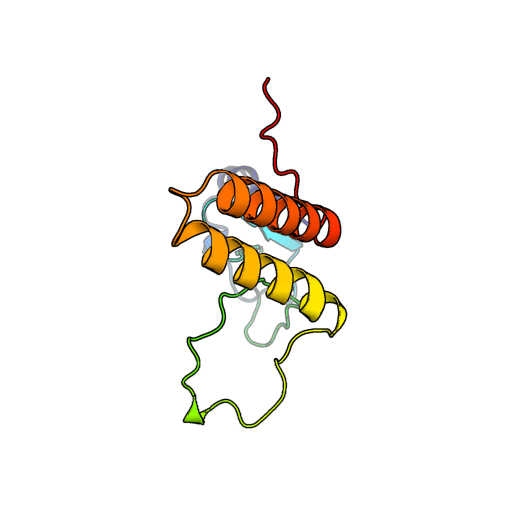6 -10.671 7.692 1.00 83.19 72 ASP A N 1
ATOM 543 C CA . ASP A 1 72 ? -0.448 -10.940 8.854 1.00 83.19 72 ASP A CA 1
ATOM 544 C C . ASP A 1 72 ? -1.117 -10.443 10.152 1.00 83.19 72 ASP A C 1
ATOM 546 O O . ASP A 1 72 ? -1.735 -9.372 10.185 1.00 83.19 72 ASP A O 1
ATOM 550 N N . GLU A 1 73 ? -0.973 -11.212 11.233 1.00 84.12 73 GLU A N 1
ATOM 551 C CA . GLU A 1 73 ? -1.464 -10.879 12.573 1.00 84.12 73 GLU A CA 1
ATOM 552 C C . GLU A 1 73 ? -0.946 -9.515 13.054 1.00 84.12 73 GLU A C 1
ATOM 554 O O . GLU A 1 73 ? -1.632 -8.815 13.807 1.00 84.12 73 GLU A O 1
ATOM 559 N N . ALA A 1 74 ? 0.219 -9.077 12.561 1.00 86.62 74 ALA A N 1
ATOM 560 C CA . ALA A 1 74 ? 0.746 -7.734 12.798 1.00 86.62 74 ALA A CA 1
ATOM 561 C C . ALA A 1 74 ? -0.245 -6.613 12.409 1.00 86.62 74 ALA A C 1
ATOM 563 O O . ALA A 1 74 ? -0.269 -5.560 13.055 1.00 86.62 74 ALA A O 1
ATOM 564 N N . PHE A 1 75 ? -1.103 -6.840 11.406 1.00 86.81 75 PHE A N 1
ATOM 565 C CA . PHE A 1 75 ? -2.108 -5.873 10.957 1.00 86.81 75 PHE A CA 1
ATOM 566 C C . PHE A 1 75 ? -3.408 -5.903 11.768 1.00 86.81 75 PHE A C 1
ATOM 568 O O . PHE A 1 75 ? -4.217 -4.983 11.653 1.00 86.81 75 PHE A O 1
ATOM 575 N N . PHE A 1 76 ? -3.621 -6.888 12.644 1.00 88.75 76 PHE A N 1
ATOM 576 C CA . PHE A 1 76 ? -4.890 -7.002 13.373 1.00 88.75 76 PHE A CA 1
ATOM 577 C C . PHE A 1 76 ? -5.113 -5.811 14.307 1.00 88.75 76 PHE A C 1
ATOM 579 O O . PHE A 1 76 ? -6.199 -5.234 14.337 1.00 88.75 76 PHE A O 1
ATOM 586 N N . THR A 1 77 ? -4.069 -5.406 15.035 1.00 91.00 77 THR A N 1
ATOM 587 C CA . THR A 1 77 ? -4.130 -4.253 15.947 1.00 91.00 77 THR A CA 1
ATOM 588 C C . THR A 1 77 ? -4.440 -2.945 15.206 1.00 91.00 77 THR A C 1
ATOM 590 O O . THR A 1 77 ? -5.440 -2.314 15.550 1.00 91.00 77 THR A O 1
ATOM 593 N N . PRO A 1 78 ? -3.680 -2.538 14.165 1.00 92.31 78 PRO A N 1
ATOM 594 C CA . PRO A 1 78 ? -4.002 -1.314 13.437 1.00 92.31 78 PRO A CA 1
ATOM 595 C C . PRO A 1 78 ? -5.382 -1.380 12.761 1.00 92.31 78 PRO A C 1
ATOM 597 O O . PRO A 1 78 ? -6.118 -0.395 12.800 1.00 92.31 78 PRO A O 1
ATOM 600 N N . CYS A 1 79 ? -5.804 -2.525 12.212 1.00 90.00 79 CYS A N 1
ATOM 601 C CA . CYS A 1 79 ? -7.159 -2.658 11.666 1.00 90.00 79 CYS A CA 1
ATOM 602 C C . CYS A 1 79 ? -8.242 -2.391 12.725 1.00 90.00 79 CYS A C 1
ATOM 604 O O . CYS A 1 79 ? -9.211 -1.680 12.448 1.00 90.00 79 CYS A O 1
ATOM 606 N N . MET A 1 80 ? -8.071 -2.915 13.940 1.00 93.00 80 MET A N 1
ATOM 607 C CA . MET A 1 80 ? -8.997 -2.669 15.047 1.00 93.00 80 MET A CA 1
ATOM 608 C C . MET A 1 80 ? -9.016 -1.196 15.463 1.00 93.00 80 MET A C 1
ATOM 610 O O . MET A 1 80 ? -10.098 -0.622 15.594 1.00 93.00 80 MET A O 1
ATOM 614 N N . ASP A 1 81 ? -7.851 -0.563 15.609 1.00 95.50 81 ASP A N 1
ATOM 615 C CA . ASP A 1 81 ? -7.755 0.864 15.935 1.00 95.50 81 ASP A CA 1
ATOM 616 C C . ASP A 1 81 ? -8.452 1.741 14.883 1.00 95.50 81 ASP A C 1
ATOM 618 O O . ASP A 1 81 ? -9.193 2.665 15.228 1.00 95.50 81 ASP A O 1
ATOM 622 N N . TRP A 1 82 ? -8.308 1.410 13.597 1.00 93.69 82 TRP A N 1
ATOM 623 C CA . TRP A 1 82 ? -9.011 2.104 12.519 1.00 93.69 82 TRP A CA 1
ATOM 624 C C . TRP A 1 82 ? -10.536 1.959 12.614 1.00 93.69 82 TRP A C 1
ATOM 626 O O . TRP A 1 82 ? -11.267 2.946 12.484 1.00 93.69 82 TRP A O 1
ATOM 636 N N . ILE A 1 83 ? -11.034 0.745 12.870 1.00 93.25 83 ILE A N 1
ATOM 637 C CA . ILE A 1 83 ? -12.473 0.487 13.026 1.00 93.25 83 ILE A CA 1
ATOM 638 C C . ILE A 1 83 ? -13.032 1.270 14.220 1.00 93.25 83 ILE A C 1
ATOM 640 O O . ILE A 1 83 ? -14.075 1.916 14.094 1.00 93.25 83 ILE A O 1
ATOM 644 N N . ILE A 1 84 ? -12.332 1.263 15.358 1.00 94.88 84 ILE A N 1
ATOM 645 C CA . ILE A 1 84 ? -12.753 1.976 16.571 1.00 94.88 84 ILE A CA 1
ATOM 646 C C . ILE A 1 84 ? -12.740 3.491 16.344 1.00 94.88 84 ILE A C 1
ATOM 648 O O . ILE A 1 84 ? -13.699 4.172 16.711 1.00 94.88 84 ILE A O 1
ATOM 652 N N . TYR A 1 85 ? -11.708 4.022 15.684 1.00 95.62 85 TYR A N 1
ATOM 653 C CA . TYR A 1 85 ? -11.678 5.422 15.264 1.00 95.62 85 TYR A CA 1
ATOM 654 C C . TYR A 1 85 ? -12.919 5.778 14.433 1.00 95.62 85 TYR A C 1
ATOM 656 O O . TYR A 1 85 ? -13.643 6.715 14.775 1.00 95.62 85 TYR A O 1
ATOM 664 N N . ARG A 1 86 ? -13.216 5.002 13.382 1.00 94.38 86 ARG A N 1
ATOM 665 C CA . ARG A 1 86 ? -14.386 5.227 12.515 1.00 94.38 86 ARG A CA 1
ATOM 666 C C . ARG A 1 86 ? -15.709 5.127 13.280 1.00 94.38 86 ARG A C 1
ATOM 668 O O . ARG A 1 86 ? -16.631 5.880 12.968 1.00 94.38 86 ARG A O 1
ATOM 675 N N . ALA A 1 87 ? -15.796 4.248 14.277 1.00 94.56 87 ALA A N 1
ATOM 676 C CA . ALA A 1 87 ? -16.963 4.126 15.144 1.00 94.56 87 ALA A CA 1
ATOM 677 C C . ALA A 1 87 ? -17.157 5.370 16.027 1.00 94.56 87 ALA A C 1
ATOM 679 O O . ALA A 1 87 ? -18.262 5.907 16.068 1.00 94.56 87 ALA A O 1
ATOM 680 N N . TYR A 1 88 ? -16.095 5.878 16.665 1.00 94.19 88 TYR A N 1
ATOM 681 C CA . TYR A 1 88 ? -16.158 7.112 17.459 1.00 94.19 88 TYR A CA 1
ATOM 682 C C . TYR A 1 88 ? -16.477 8.345 16.613 1.00 94.19 88 TYR A C 1
ATOM 684 O O . TYR A 1 88 ? -17.218 9.215 17.058 1.00 94.19 88 TYR A O 1
ATOM 692 N N . MET A 1 89 ? -15.971 8.412 15.378 1.00 91.56 89 MET A N 1
ATOM 693 C CA . MET A 1 89 ? -16.261 9.531 14.473 1.00 91.56 89 MET A CA 1
ATOM 694 C C . MET A 1 89 ? -17.723 9.592 14.022 1.00 91.56 89 MET A C 1
ATOM 696 O O . MET A 1 89 ? -18.165 10.637 13.552 1.00 91.56 89 MET A O 1
ATOM 700 N N . ARG A 1 90 ? -18.492 8.507 14.171 1.00 91.25 90 ARG A N 1
ATOM 701 C CA . ARG A 1 90 ? -19.937 8.529 13.909 1.00 91.25 90 ARG A CA 1
ATOM 702 C C . ARG A 1 90 ? -20.705 9.371 14.934 1.00 91.25 90 ARG A C 1
ATOM 704 O O . ARG A 1 90 ? -21.776 9.865 14.605 1.00 91.25 90 ARG A O 1
ATOM 711 N N . ASP A 1 91 ? -20.161 9.519 16.139 1.00 89.81 91 ASP A N 1
ATOM 712 C CA . ASP A 1 91 ? -20.741 10.275 17.254 1.00 89.81 91 ASP A CA 1
ATOM 713 C C . ASP A 1 91 ? -19.766 11.370 17.723 1.00 89.81 91 ASP A C 1
ATOM 715 O O . ASP A 1 91 ? -19.470 11.533 18.908 1.00 89.81 91 ASP A O 1
ATOM 719 N N . ALA A 1 92 ? -19.183 12.078 16.750 1.00 87.00 92 ALA A N 1
ATOM 720 C CA . ALA A 1 92 ? -18.147 13.084 16.981 1.00 87.00 92 ALA A CA 1
ATOM 721 C C . ALA A 1 92 ? -18.666 14.366 17.659 1.00 87.00 92 ALA A C 1
ATOM 723 O O . ALA A 1 92 ? -17.859 15.184 18.107 1.00 87.00 92 ALA A O 1
ATOM 724 N N . ASP A 1 93 ? -19.987 14.532 17.758 1.00 88.88 93 ASP A N 1
ATOM 725 C CA . ASP A 1 93 ? -20.619 15.658 18.450 1.00 88.88 93 ASP A CA 1
ATOM 726 C C . ASP A 1 93 ? -20.280 15.658 19.953 1.00 88.88 93 ASP A C 1
ATOM 728 O O . ASP A 1 93 ? -20.169 16.721 20.571 1.00 88.88 93 ASP A O 1
ATOM 732 N N . ASP A 1 94 ? -20.024 14.481 20.539 1.00 92.06 94 ASP A N 1
ATOM 733 C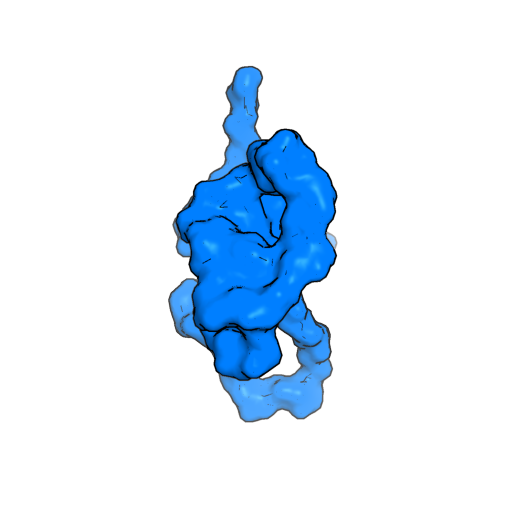 CA . ASP A 1 94 ? -19.419 14.371 21.865 1.00 92.06 94 ASP A CA 1
ATOM 734 C C . ASP A 1 94 ? -17.896 14.592 21.782 1.00 92.06 94 ASP A C 1
ATOM 736 O O . ASP A 1 94 ? -17.132 13.833 21.172 1.00 92.06 94 ASP A O 1
ATOM 740 N N . THR A 1 95 ? -17.428 15.631 22.477 1.00 90.81 95 THR A N 1
ATOM 741 C CA . THR A 1 95 ? -16.006 15.998 22.544 1.00 90.81 95 THR A CA 1
ATOM 742 C C . THR A 1 95 ? -15.143 14.866 23.118 1.00 90.81 95 THR A C 1
ATOM 744 O O . THR A 1 95 ? -14.004 14.675 22.678 1.00 90.81 95 THR A O 1
ATOM 747 N N . ALA A 1 96 ? -15.666 14.080 24.064 1.00 91.94 96 ALA A N 1
ATOM 748 C CA . ALA A 1 96 ? -14.954 12.948 24.652 1.00 91.94 96 ALA A CA 1
ATOM 749 C C . ALA A 1 96 ? -14.778 11.798 23.647 1.00 91.94 96 ALA A C 1
ATOM 751 O O . ALA A 1 96 ? -13.697 11.205 23.574 1.00 91.94 96 ALA A O 1
ATOM 752 N N . ASN A 1 97 ? -15.802 11.513 22.838 1.00 90.88 97 ASN A N 1
ATOM 753 C CA . ASN A 1 97 ? -15.727 10.519 21.764 1.00 90.88 97 ASN A CA 1
ATOM 754 C C . ASN A 1 97 ? -14.758 10.963 20.669 1.00 90.88 97 ASN A C 1
ATOM 756 O O . ASN A 1 97 ? -13.925 10.170 20.226 1.00 90.88 97 ASN A O 1
ATOM 760 N N . THR A 1 98 ? -14.771 12.249 20.317 1.00 93.38 98 THR A N 1
ATOM 761 C CA . THR A 1 98 ? -13.792 12.817 19.387 1.00 93.38 98 THR A CA 1
ATOM 762 C C . THR A 1 98 ? -12.355 12.657 19.892 1.00 93.38 98 THR A C 1
ATOM 764 O O . THR A 1 98 ? -11.478 12.234 19.134 1.00 93.38 98 THR A O 1
ATOM 767 N N . ALA A 1 99 ? -12.094 12.942 21.172 1.00 94.06 99 ALA A N 1
ATOM 768 C CA . ALA A 1 99 ? -10.766 12.769 21.763 1.00 94.06 99 ALA A CA 1
ATOM 769 C C . ALA A 1 99 ? -10.313 11.297 21.755 1.00 94.06 99 ALA A C 1
ATOM 771 O O . ALA A 1 99 ? -9.185 11.004 21.358 1.00 94.06 99 ALA A O 1
ATOM 772 N N . ARG A 1 100 ? -11.200 10.363 22.127 1.00 93.69 100 ARG A N 1
ATOM 773 C CA . ARG A 1 100 ? -10.921 8.915 22.099 1.00 93.69 100 ARG A CA 1
ATOM 774 C C . ARG A 1 100 ? -10.651 8.407 20.688 1.00 93.69 100 ARG A C 1
ATOM 776 O O . ARG A 1 100 ? -9.669 7.704 20.473 1.00 93.69 100 ARG A O 1
ATOM 783 N N . GLY A 1 101 ? -11.470 8.807 19.718 1.00 94.06 101 GLY A N 1
ATOM 784 C CA . GLY A 1 101 ? -11.266 8.437 18.322 1.00 94.06 101 GLY A CA 1
ATOM 785 C C . GLY A 1 101 ? -9.902 8.897 17.803 1.00 94.06 101 GLY A C 1
ATOM 786 O O . GLY A 1 101 ? -9.188 8.111 17.183 1.00 94.06 101 GLY A O 1
ATOM 787 N N . LYS A 1 102 ? -9.486 10.130 18.117 1.00 94.00 102 LYS A N 1
ATOM 788 C CA . LYS A 1 102 ? -8.161 10.642 17.726 1.00 94.00 102 LYS A CA 1
ATOM 789 C C . LYS A 1 102 ? -7.000 9.829 18.312 1.00 94.00 102 LYS A C 1
ATOM 791 O O . LYS A 1 102 ? -6.010 9.638 17.612 1.00 94.00 102 LYS A O 1
ATOM 796 N N . LEU A 1 103 ? -7.120 9.313 19.540 1.00 95.38 103 LEU A N 1
ATOM 797 C CA . LEU A 1 103 ? -6.101 8.433 20.130 1.00 95.38 103 LEU A CA 1
ATOM 798 C C . LEU A 1 103 ? -5.955 7.122 19.346 1.00 95.38 103 LEU A C 1
ATOM 800 O O . LEU A 1 103 ? -4.833 6.704 19.070 1.00 95.38 103 LEU A O 1
ATOM 804 N N . HIS A 1 104 ? -7.067 6.510 18.930 1.00 95.62 104 HIS A N 1
ATOM 805 C CA . HIS A 1 104 ? -7.028 5.306 18.093 1.00 95.62 104 HIS A CA 1
ATOM 806 C C . HIS A 1 104 ? -6.451 5.586 16.700 1.00 95.62 104 HIS A C 1
ATOM 808 O O . HIS A 1 104 ? -5.641 4.807 16.207 1.00 95.62 104 HIS A O 1
ATOM 814 N N . LEU A 1 105 ? -6.776 6.732 16.089 1.00 94.62 105 LEU A N 1
ATOM 815 C CA . LEU A 1 105 ? -6.152 7.140 14.826 1.00 94.62 105 LEU A CA 1
ATOM 816 C C . LEU A 1 105 ? -4.630 7.316 14.969 1.00 94.62 105 LEU A C 1
ATOM 818 O O . LEU A 1 105 ? -3.872 6.893 14.096 1.00 94.62 105 LEU A O 1
ATOM 822 N N . GLN A 1 106 ? -4.175 7.909 16.076 1.00 94.56 106 GLN A N 1
ATOM 823 C CA . GLN A 1 106 ? -2.750 8.070 16.361 1.00 94.56 106 GLN A CA 1
ATOM 824 C C . GLN A 1 106 ? -2.055 6.717 16.568 1.00 94.56 106 GLN A C 1
ATOM 826 O O . GLN A 1 106 ? -0.976 6.505 16.014 1.00 94.56 106 GLN A O 1
ATOM 831 N N . ALA A 1 107 ? -2.672 5.795 17.313 1.00 93.81 107 ALA A N 1
ATOM 832 C CA . ALA A 1 107 ? -2.156 4.441 17.510 1.00 93.81 107 ALA A CA 1
ATOM 833 C C . ALA A 1 107 ? -2.052 3.673 16.180 1.00 93.81 107 ALA A C 1
ATOM 835 O O . ALA A 1 107 ? -0.999 3.105 15.883 1.00 93.81 107 ALA A O 1
ATOM 836 N N . PHE A 1 108 ? -3.090 3.742 15.340 1.00 94.44 108 PHE A N 1
ATOM 837 C CA . PHE A 1 108 ? -3.097 3.184 13.986 1.00 94.44 108 PHE A CA 1
ATOM 838 C C . PHE A 1 108 ? -1.909 3.686 13.156 1.00 94.44 108 PHE A C 1
ATOM 840 O O . PHE A 1 108 ? -1.135 2.891 12.619 1.00 94.44 108 PHE A O 1
ATOM 847 N N . ALA A 1 109 ? -1.720 5.005 13.094 1.00 92.38 109 ALA A N 1
ATOM 848 C CA . ALA A 1 109 ? -0.650 5.597 12.303 1.00 92.38 109 ALA A CA 1
ATOM 849 C C . ALA A 1 109 ? 0.744 5.247 12.834 1.00 92.38 109 ALA A C 1
ATOM 851 O O . ALA A 1 109 ? 1.634 4.930 12.049 1.00 92.38 109 ALA A O 1
ATOM 852 N N . GLN A 1 110 ? 0.929 5.229 14.158 1.00 91.94 110 GLN A N 1
ATOM 853 C CA . GLN A 1 110 ? 2.187 4.807 14.780 1.00 91.94 110 GLN A CA 1
ATOM 854 C C . GLN A 1 110 ? 2.531 3.352 14.452 1.00 91.94 110 GLN A C 1
ATOM 856 O O . GLN A 1 110 ? 3.692 3.048 14.186 1.00 91.94 110 GLN A O 1
ATOM 861 N N . LYS A 1 111 ? 1.538 2.453 14.447 1.00 88.94 111 LYS A N 1
ATOM 862 C CA . LYS A 1 111 ? 1.741 1.034 14.119 1.00 88.94 111 LYS A CA 1
ATOM 863 C C . LYS A 1 111 ? 2.107 0.807 12.656 1.00 88.94 111 LYS A C 1
ATOM 865 O O . LYS A 1 111 ? 2.875 -0.107 12.377 1.00 88.94 111 LYS A O 1
ATOM 870 N N . LEU A 1 112 ? 1.591 1.634 11.750 1.00 87.50 112 LEU A N 1
ATOM 871 C CA . LEU A 1 112 ? 1.885 1.549 10.317 1.00 87.50 112 LEU A CA 1
ATOM 872 C C . LEU A 1 112 ? 3.049 2.446 9.868 1.00 87.50 112 LEU A C 1
ATOM 874 O O . LEU A 1 112 ? 3.390 2.450 8.689 1.00 87.50 112 LEU A O 1
ATOM 878 N N . GLY A 1 113 ? 3.648 3.224 10.776 1.00 85.81 113 GLY A N 1
ATOM 879 C CA . GLY A 1 113 ? 4.689 4.197 10.430 1.00 85.81 113 GLY A CA 1
ATOM 880 C C . GLY A 1 113 ? 4.192 5.349 9.547 1.00 85.81 113 GLY A C 1
ATOM 881 O O . GLY A 1 113 ? 4.994 6.011 8.891 1.00 85.81 113 GLY A O 1
ATOM 882 N N . ILE A 1 114 ? 2.880 5.597 9.517 1.00 84.12 114 ILE A N 1
ATOM 883 C CA . ILE A 1 114 ? 2.264 6.662 8.723 1.00 84.12 114 ILE A CA 1
ATOM 884 C C . ILE A 1 114 ? 2.461 7.995 9.449 1.00 84.12 114 ILE A C 1
ATOM 886 O O . ILE A 1 114 ? 2.144 8.134 10.632 1.00 84.12 114 ILE A O 1
ATOM 890 N N . LYS A 1 115 ? 2.933 9.013 8.727 1.00 76.81 115 LYS A N 1
ATOM 891 C CA . LYS A 1 115 ? 2.921 10.395 9.216 1.00 76.81 115 LYS A CA 1
ATOM 892 C C . LYS A 1 115 ? 1.509 10.971 9.065 1.00 76.81 115 LYS A C 1
ATOM 894 O O . LYS A 1 115 ? 1.029 11.136 7.951 1.00 76.81 115 LYS A O 1
ATOM 899 N N . LEU A 1 116 ? 0.841 11.251 10.186 1.00 71.25 116 LEU A N 1
ATOM 900 C CA . LEU A 1 116 ? -0.495 11.875 10.206 1.00 71.25 116 LEU A CA 1
ATOM 901 C C . LEU A 1 116 ? -0.466 13.383 9.929 1.00 71.25 116 LEU A C 1
ATOM 903 O O . LEU A 1 116 ? -1.452 13.935 9.452 1.00 71.25 116 LEU A O 1
ATOM 907 N N . GLU A 1 117 ? 0.644 14.045 10.242 1.00 66.38 117 GLU A N 1
ATOM 908 C CA . GLU A 1 117 ? 0.860 15.453 9.921 1.00 66.38 117 GLU A CA 1
ATOM 909 C C . GLU A 1 117 ? 1.458 15.535 8.512 1.00 66.38 117 GLU A C 1
ATOM 911 O O . GLU A 1 117 ? 2.486 14.909 8.236 1.00 66.38 117 GLU A O 1
ATOM 916 N N . ALA A 1 118 ? 0.826 16.300 7.620 1.00 54.06 118 ALA A N 1
ATOM 917 C CA . ALA A 1 118 ? 1.477 16.720 6.385 1.00 54.06 118 ALA A CA 1
ATOM 918 C C . ALA A 1 118 ? 2.674 17.603 6.765 1.00 54.06 118 ALA A C 1
ATOM 920 O O . ALA A 1 118 ? 2.503 18.533 7.557 1.00 54.06 118 ALA A O 1
ATOM 921 N N . ASP A 1 119 ? 3.866 17.319 6.227 1.00 43.09 119 ASP A N 1
ATOM 922 C CA . ASP A 1 119 ? 5.029 18.195 6.390 1.00 43.09 119 ASP A CA 1
ATOM 923 C C . ASP A 1 119 ? 4.621 19.600 5.912 1.00 43.09 119 ASP A C 1
ATOM 925 O O . ASP A 1 119 ? 4.413 19.849 4.723 1.00 43.09 119 ASP A O 1
ATOM 929 N N . ARG A 1 120 ? 4.410 20.514 6.865 1.00 40.97 120 ARG A N 1
ATOM 930 C CA . ARG A 1 120 ? 4.082 21.907 6.579 1.00 40.97 120 ARG A CA 1
ATOM 931 C C . ARG A 1 120 ? 5.388 22.578 6.156 1.00 40.97 120 ARG A C 1
ATOM 933 O O . ARG A 1 120 ? 6.190 22.926 7.021 1.00 40.97 120 ARG A O 1
ATOM 940 N N . ALA A 1 121 ? 5.598 22.646 4.841 1.00 39.75 121 ALA A N 1
ATOM 941 C CA . ALA A 1 121 ? 6.714 23.336 4.194 1.00 39.75 121 ALA A CA 1
ATOM 942 C C . ALA A 1 121 ? 6.796 24.819 4.592 1.00 39.75 121 ALA A C 1
ATOM 944 O O . ALA A 1 121 ? 5.728 25.431 4.845 1.00 39.75 121 ALA A O 1
#

Sequence (121 aa):
RFCERGVLDDMEPDWTCSTGSTEAEASDYDESNPSVFWLYPGVAAGVQVDVVASVMPEPVTVSQITQPLPFDEAFFTPCMDWIIYRAYMRDADDTANTARGKLHLQAFAQKLGIKLEADRA

InterPro domains:
  IPR056209 SU10 adaptor protein [PF24175] (8-119)

Secondary structure (DSSP, 8-state):
-B--HHHHHHH-TTGGG---BSS-SEEE--TT-TT--EEESPBPTT---------PPPPPPGGG-SS--SS-GGGHHHHHHHHHHHHHHTTTTSHHHHHHHHHHHHHHHHHHT---S----

pLDDT: mean 85.47, std 9.46, range [39.75, 95.62]

Organism: Plesiomonas shigelloides (NCBI:txid703)